Protein AF-A0A1H0HHR6-F1 (afdb_monomer)

Nearest PDB structures (foldseek):
  2avp-assembly1_A  TM=9.614E-01  e=1.176E-02  unclassified
  4cgq-assembly1_A  TM=9.317E-01  e=5.098E-02  Saccharomyces cerevisiae
  5fzr-assembly2_D  TM=8.520E-01  e=2.314E-02  synthetic construct
  8fwd-assembly1_7  TM=9.296E-01  e=5.707E-02  synthetic construct
  2vgx-assembly1_B  TM=9.658E-01  e=3.099E-01  Yersinia enterocolitica

Solvent-accessible surface area (backbone atoms only — not comparable to full-atom values): 4013 Å² total; per-residue (Å²): 133,94,47,72,66,58,26,52,51,30,41,76,76,64,40,49,68,63,17,47,54,49,29,56,53,44,36,73,77,41,76,76,43,31,68,45,30,37,54,43,12,51,52,28,42,78,68,71,35,51,82,68,13,49,66,29,42,52,49,15,47,63,55,70,43,50,81,74,59,62,77,77,117

Mean predicted aligned error: 5.03 Å

Radius of gyration: 12.49 Å; Cα contacts (8 Å, |Δi|>4): 76; chains: 1; bounding box: 37×23×27 Å

Structure (mmCIF, N/CA/C/O backbone):
data_AF-A0A1H0HHR6-F1
#
_entry.id   AF-A0A1H0HHR6-F1
#
loop_
_atom_site.group_PDB
_atom_site.id
_atom_site.type_symbol
_atom_site.label_atom_id
_atom_site.label_alt_id
_atom_site.label_comp_id
_atom_site.label_asym_id
_atom_site.label_entity_id
_atom_site.label_seq_id
_atom_site.pdbx_PDB_ins_code
_atom_site.Cartn_x
_atom_site.Cartn_y
_atom_site.Cartn_z
_atom_site.occupancy
_atom_site.B_iso_or_equiv
_atom_site.auth_seq_id
_atom_site.auth_comp_id
_atom_site.auth_asym_id
_atom_site.auth_atom_id
_atom_site.pdbx_PDB_model_num
ATOM 1 N N . MET A 1 1 ? 10.679 -4.774 13.120 1.00 50.69 1 MET A N 1
ATOM 2 C CA . MET A 1 1 ? 9.207 -4.699 13.188 1.00 50.69 1 MET A CA 1
ATOM 3 C C . MET A 1 1 ? 8.722 -4.480 11.769 1.00 50.69 1 MET A C 1
ATOM 5 O O . MET A 1 1 ? 9.475 -3.927 10.982 1.00 50.69 1 MET A O 1
ATOM 9 N N . LYS A 1 2 ? 7.573 -5.047 11.405 1.00 69.50 2 LYS A N 1
ATOM 10 C CA . LYS A 1 2 ? 6.947 -4.812 10.103 1.00 69.50 2 LYS A CA 1
ATOM 11 C C . LYS A 1 2 ? 6.084 -3.570 10.274 1.00 69.50 2 LYS A C 1
ATOM 13 O O . LYS A 1 2 ? 5.092 -3.642 10.985 1.00 69.50 2 LYS A O 1
ATOM 18 N N . ASP A 1 3 ? 6.520 -2.449 9.728 1.00 87.94 3 ASP A N 1
ATOM 19 C CA . ASP A 1 3 ? 5.863 -1.154 9.869 1.00 87.94 3 ASP A CA 1
ATOM 20 C C . ASP A 1 3 ? 5.753 -0.462 8.506 1.00 87.94 3 ASP A C 1
ATOM 22 O O . ASP A 1 3 ? 6.357 -0.876 7.510 1.00 87.94 3 ASP A O 1
ATOM 26 N N . LEU A 1 4 ? 4.917 0.575 8.452 1.00 91.19 4 LEU A N 1
ATOM 27 C CA . LEU A 1 4 ? 4.654 1.329 7.229 1.00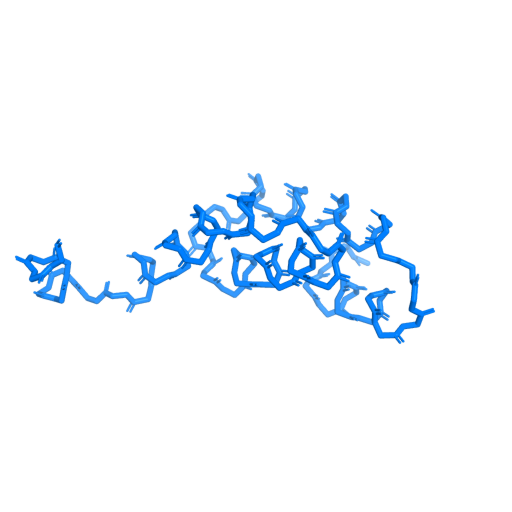 91.19 4 LEU A CA 1
ATOM 28 C C . LEU A 1 4 ? 5.932 1.952 6.647 1.00 91.19 4 LEU A C 1
ATOM 30 O O . LEU A 1 4 ? 6.105 1.991 5.431 1.00 91.19 4 LEU A O 1
ATOM 34 N N . GLU 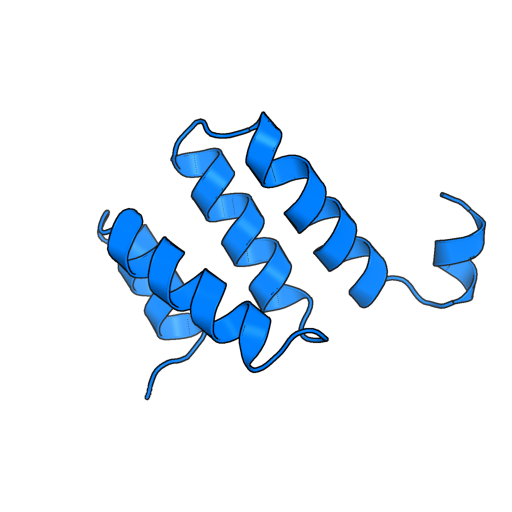A 1 5 ? 6.843 2.402 7.508 1.00 93.31 5 GLU A N 1
ATOM 35 C CA . GLU A 1 5 ? 8.125 2.982 7.105 1.00 93.31 5 GLU A CA 1
ATOM 36 C C . GLU A 1 5 ? 9.015 1.947 6.398 1.00 93.31 5 GLU A C 1
ATOM 38 O O . GLU A 1 5 ? 9.588 2.238 5.346 1.00 93.31 5 GLU A O 1
ATOM 43 N N . GLY A 1 6 ? 9.046 0.704 6.889 1.00 94.25 6 GLY A N 1
ATOM 44 C CA . GLY A 1 6 ? 9.713 -0.407 6.216 1.00 94.25 6 GLY A CA 1
ATOM 45 C C . GLY A 1 6 ? 9.160 -0.680 4.814 1.00 94.25 6 GLY A C 1
ATOM 46 O O . GLY A 1 6 ? 9.934 -0.919 3.886 1.00 94.25 6 GLY A O 1
ATOM 47 N N . ALA A 1 7 ? 7.840 -0.592 4.626 1.00 94.25 7 ALA A N 1
ATOM 48 C CA . ALA A 1 7 ? 7.226 -0.739 3.306 1.00 94.25 7 ALA A CA 1
ATOM 49 C C . ALA A 1 7 ? 7.597 0.400 2.345 1.00 94.25 7 ALA A C 1
ATOM 51 O O . ALA A 1 7 ? 7.872 0.150 1.170 1.00 94.25 7 ALA A O 1
ATOM 52 N N . ILE A 1 8 ? 7.641 1.637 2.843 1.00 93.62 8 ILE A N 1
ATOM 53 C CA . ILE A 1 8 ? 8.041 2.810 2.056 1.00 93.62 8 ILE A CA 1
ATOM 54 C C . ILE A 1 8 ? 9.500 2.679 1.613 1.00 93.62 8 ILE A C 1
ATOM 56 O O . ILE A 1 8 ? 9.789 2.842 0.429 1.00 93.62 8 ILE A O 1
ATOM 60 N N . ASN A 1 9 ? 10.399 2.301 2.523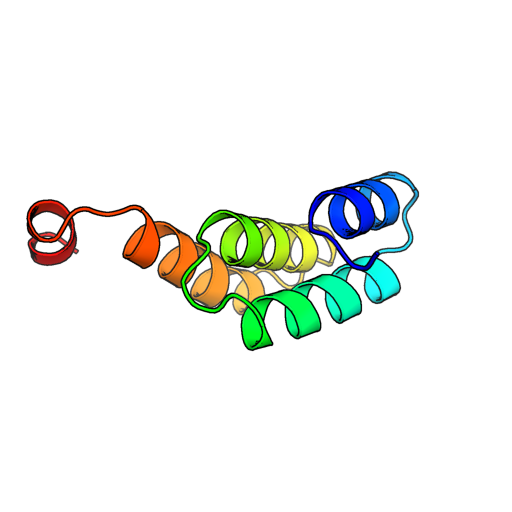 1.00 95.44 9 ASN A N 1
ATOM 61 C CA . ASN A 1 9 ? 11.811 2.099 2.202 1.00 95.44 9 ASN A CA 1
ATOM 62 C C . ASN A 1 9 ? 11.989 1.004 1.136 1.00 95.44 9 ASN A C 1
ATOM 64 O O . ASN A 1 9 ? 12.661 1.224 0.131 1.00 95.44 9 ASN A O 1
ATOM 68 N N . LEU A 1 10 ? 11.312 -0.143 1.289 1.00 95.19 10 LEU A N 1
ATOM 69 C CA . LEU A 1 10 ? 11.333 -1.219 0.290 1.00 95.19 10 LEU A CA 1
ATOM 70 C C . LEU A 1 10 ? 10.896 -0.728 -1.101 1.00 95.19 10 LEU A C 1
ATOM 72 O O . LEU A 1 10 ? 11.527 -1.084 -2.098 1.00 95.19 10 LEU A O 1
ATOM 76 N N . ARG A 1 11 ? 9.864 0.122 -1.177 1.00 94.19 11 ARG A N 1
ATOM 77 C CA . ARG A 1 11 ? 9.444 0.746 -2.438 1.00 94.19 11 ARG A CA 1
ATOM 78 C C . ARG A 1 11 ? 10.542 1.642 -3.014 1.00 94.19 11 ARG A C 1
ATOM 80 O O . ARG A 1 11 ? 10.838 1.538 -4.201 1.00 94.19 11 ARG A O 1
ATOM 87 N N . GLU A 1 12 ? 11.143 2.502 -2.195 1.00 93.25 12 GLU A N 1
ATOM 88 C CA . GLU A 1 12 ? 12.178 3.458 -2.618 1.00 93.25 12 GLU A CA 1
ATOM 89 C C . GLU A 1 12 ? 13.439 2.777 -3.157 1.00 93.25 12 GLU A C 1
ATOM 91 O O . GLU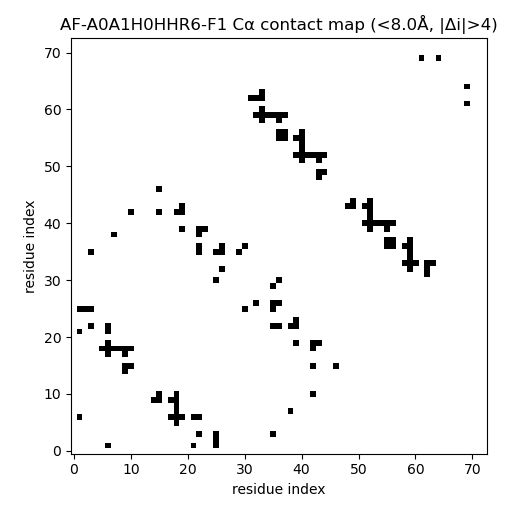 A 1 12 ? 14.032 3.252 -4.124 1.00 93.25 12 GLU A O 1
ATOM 96 N N . ILE A 1 13 ? 13.819 1.628 -2.593 1.00 95.75 13 ILE A N 1
ATOM 97 C CA . ILE A 1 13 ? 14.957 0.832 -3.079 1.00 95.75 13 ILE A CA 1
ATOM 98 C C . ILE A 1 13 ? 14.592 -0.115 -4.236 1.00 95.75 13 ILE A C 1
ATOM 100 O O . ILE A 1 13 ? 15.411 -0.941 -4.638 1.00 95.75 13 ILE A O 1
ATOM 104 N N . GLY A 1 14 ? 13.371 -0.016 -4.775 1.00 94.12 14 GLY A N 1
ATOM 105 C CA . GLY A 1 14 ? 12.906 -0.773 -5.943 1.00 94.12 14 GLY A CA 1
ATOM 106 C C . GLY A 1 14 ? 12.434 -2.200 -5.650 1.00 94.12 14 GLY A C 1
ATOM 107 O O . GLY A 1 14 ? 12.121 -2.948 -6.576 1.00 94.12 14 GLY A O 1
ATOM 108 N N . LYS A 1 15 ? 12.334 -2.600 -4.379 1.00 96.25 15 LYS A N 1
ATOM 109 C CA . LYS A 1 15 ? 11.790 -3.901 -3.959 1.00 96.25 15 LYS A CA 1
ATOM 110 C C . LYS A 1 15 ? 10.261 -3.859 -3.898 1.00 96.25 15 LYS A C 1
ATOM 112 O O . L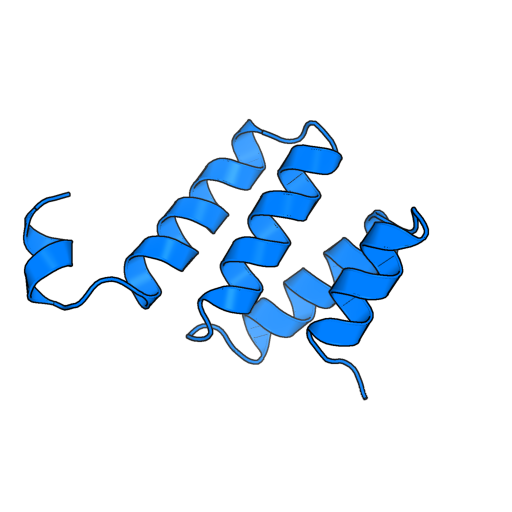YS A 1 15 ? 9.654 -4.042 -2.843 1.00 96.25 15 LYS A O 1
ATOM 117 N N . LEU A 1 16 ? 9.645 -3.607 -5.052 1.00 93.88 16 LEU A N 1
ATOM 118 C CA . LEU A 1 16 ? 8.213 -3.317 -5.159 1.00 93.88 16 LEU A CA 1
ATOM 119 C C . LEU A 1 16 ? 7.328 -4.463 -4.649 1.00 93.88 16 LEU A C 1
ATOM 121 O O . LEU A 1 16 ? 6.396 -4.219 -3.890 1.00 93.88 16 LEU A O 1
ATOM 125 N N . GLU A 1 17 ? 7.652 -5.713 -4.989 1.00 94.88 17 GLU A N 1
ATOM 126 C CA . GLU A 1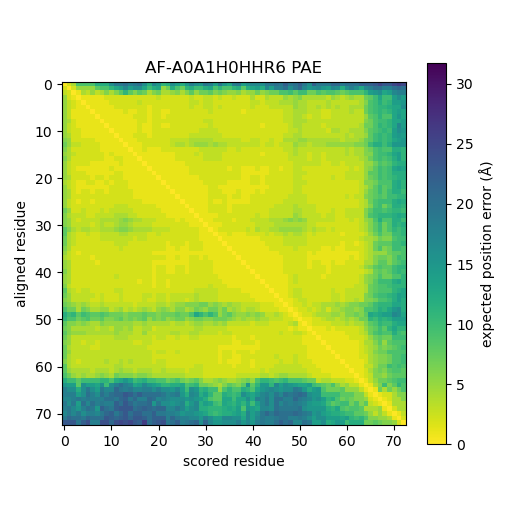 17 ? 6.852 -6.870 -4.560 1.00 94.88 17 GLU A CA 1
ATOM 127 C C . GLU A 1 17 ? 6.936 -7.105 -3.042 1.00 94.88 17 GLU A C 1
ATOM 129 O O . GLU A 1 17 ? 5.926 -7.375 -2.395 1.00 94.88 17 GLU A O 1
ATOM 134 N N . GLU A 1 18 ? 8.125 -6.951 -2.443 1.00 95.19 18 GLU A N 1
ATOM 135 C CA . GLU A 1 18 ? 8.304 -7.081 -0.987 1.00 95.19 18 GLU A CA 1
ATOM 136 C C . GLU A 1 18 ? 7.525 -5.986 -0.244 1.00 95.19 18 GLU A C 1
ATOM 138 O O . GLU A 1 18 ? 6.827 -6.270 0.732 1.00 95.19 18 GLU A O 1
ATOM 143 N N . ALA A 1 19 ? 7.598 -4.745 -0.736 1.00 95.88 19 ALA A N 1
ATOM 144 C CA . ALA A 1 19 ? 6.824 -3.630 -0.207 1.00 95.88 19 ALA A CA 1
ATOM 145 C C . ALA A 1 19 ? 5.314 -3.876 -0.339 1.00 95.88 19 ALA A C 1
ATOM 147 O O . ALA A 1 19 ? 4.571 -3.662 0.617 1.00 95.88 19 ALA A O 1
ATOM 148 N N . ARG A 1 20 ? 4.853 -4.381 -1.489 1.00 95.25 20 ARG A N 1
ATOM 149 C CA . ARG A 1 20 ? 3.443 -4.701 -1.730 1.00 95.25 20 ARG A CA 1
ATOM 150 C C . ARG A 1 20 ? 2.928 -5.773 -0.775 1.00 95.25 20 ARG A C 1
ATOM 152 O O . ARG A 1 20 ? 1.880 -5.576 -0.164 1.00 95.25 20 ARG A O 1
ATOM 159 N N . LEU A 1 21 ? 3.656 -6.876 -0.603 1.00 95.69 21 LEU A N 1
ATOM 160 C CA . LEU A 1 21 ? 3.280 -7.939 0.336 1.00 95.69 21 LEU A CA 1
ATOM 161 C C . LEU A 1 21 ? 3.195 -7.419 1.774 1.00 95.69 21 LEU A C 1
ATOM 163 O O . LEU A 1 21 ? 2.237 -7.726 2.484 1.00 95.69 21 LEU A O 1
ATOM 167 N N . LEU A 1 22 ? 4.160 -6.592 2.180 1.00 95.44 22 LEU A N 1
ATOM 168 C CA . LEU A 1 22 ? 4.163 -5.965 3.497 1.00 95.44 22 LEU A CA 1
ATOM 169 C C . LEU A 1 22 ? 2.960 -5.027 3.687 1.00 95.44 22 LEU A C 1
ATOM 171 O O . LEU A 1 22 ? 2.306 -5.081 4.725 1.00 95.44 22 LEU A O 1
ATOM 175 N N . LEU A 1 23 ? 2.621 -4.215 2.683 1.00 95.12 23 LEU A N 1
ATOM 176 C CA . LEU A 1 23 ? 1.454 -3.325 2.717 1.00 95.12 23 LEU A CA 1
ATOM 177 C C . LEU A 1 23 ? 0.139 -4.099 2.802 1.00 95.12 23 LEU A C 1
ATOM 179 O O . LEU A 1 23 ? -0.743 -3.718 3.564 1.00 95.12 23 LEU A O 1
ATOM 183 N N . LEU A 1 24 ? 0.010 -5.209 2.073 1.00 94.88 24 LEU A N 1
ATOM 184 C CA . LEU A 1 24 ? -1.168 -6.075 2.160 1.00 94.88 24 LEU A CA 1
ATOM 185 C C . LEU A 1 24 ? -1.295 -6.727 3.546 1.00 94.88 24 LEU A C 1
ATOM 187 O O . LEU A 1 24 ? -2.400 -6.858 4.070 1.00 94.88 24 LEU A O 1
ATOM 191 N N . GLU A 1 25 ? -0.184 -7.112 4.174 1.00 95.25 25 GLU A N 1
ATOM 192 C CA . GLU A 1 25 ? -0.184 -7.607 5.554 1.00 95.25 25 GLU A CA 1
ATOM 193 C C . GLU A 1 25 ? -0.601 -6.506 6.541 1.00 95.25 25 GLU A C 1
ATOM 195 O O . GLU A 1 25 ? -1.453 -6.744 7.398 1.00 95.25 25 GLU A O 1
ATOM 200 N N . LEU A 1 26 ? -0.079 -5.288 6.368 1.00 94.25 26 LEU A N 1
ATOM 201 C CA . LEU A 1 26 ? -0.444 -4.128 7.179 1.00 94.25 26 LEU A CA 1
ATOM 202 C C . LEU A 1 26 ? -1.920 -3.748 7.018 1.00 94.25 26 LEU A C 1
ATOM 204 O O . LEU A 1 26 ? -2.548 -3.407 8.009 1.00 94.25 26 LEU A O 1
ATOM 208 N N . ILE A 1 27 ? -2.516 -3.874 5.826 1.00 94.25 27 ILE A N 1
ATOM 209 C CA . ILE A 1 27 ? -3.963 -3.659 5.631 1.00 94.25 27 ILE A CA 1
ATOM 210 C C . ILE A 1 27 ? -4.785 -4.611 6.508 1.00 94.25 27 ILE A C 1
ATOM 212 O O . ILE A 1 27 ? -5.810 -4.220 7.062 1.00 94.25 27 ILE A O 1
ATOM 216 N N . ASN A 1 28 ? -4.344 -5.863 6.645 1.00 93.12 28 ASN A N 1
ATOM 217 C CA . ASN A 1 28 ? -5.040 -6.844 7.475 1.00 93.12 28 ASN A CA 1
ATOM 218 C C . ASN A 1 28 ? -4.869 -6.564 8.977 1.00 93.12 28 ASN A C 1
ATOM 220 O O . ASN A 1 28 ? -5.769 -6.868 9.757 1.00 93.12 28 ASN A O 1
ATOM 224 N N . GLN A 1 29 ? -3.728 -6.002 9.385 1.00 93.06 29 GLN A N 1
ATOM 225 C CA . GLN A 1 29 ? -3.442 -5.665 10.784 1.00 93.06 29 GLN A CA 1
ATOM 226 C C . GLN A 1 29 ? -4.078 -4.333 11.204 1.00 93.06 29 GLN A C 1
ATOM 228 O O . GLN A 1 29 ? -4.601 -4.214 12.310 1.00 93.06 29 GLN A O 1
ATOM 233 N N . GLU A 1 30 ? -4.074 -3.349 10.308 1.00 90.75 30 GLU A N 1
ATOM 234 C CA . GLU A 1 30 ? -4.513 -1.975 10.538 1.00 90.75 30 GLU A CA 1
ATOM 235 C C . GLU A 1 30 ? -5.526 -1.524 9.466 1.00 90.75 30 GLU A C 1
ATOM 237 O O . GLU A 1 30 ? -5.299 -0.551 8.743 1.00 90.75 30 GLU A O 1
ATOM 242 N N . PRO A 1 31 ? -6.698 -2.180 9.360 1.00 91.19 31 PRO 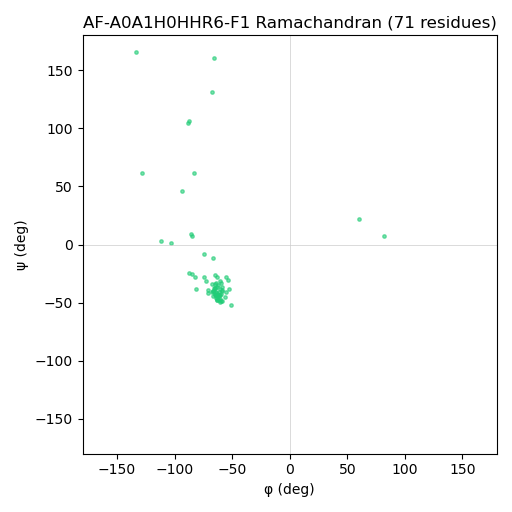A N 1
ATOM 243 C CA . PRO A 1 31 ? -7.664 -1.908 8.292 1.00 91.19 31 PRO A CA 1
ATOM 244 C C . PRO A 1 31 ? -8.298 -0.513 8.365 1.00 91.19 31 PRO A C 1
ATOM 246 O O . PRO A 1 31 ? -8.970 -0.104 7.420 1.00 91.19 31 PRO A O 1
ATOM 249 N N . LEU A 1 32 ? -8.108 0.210 9.470 1.00 89.94 32 LEU A N 1
ATOM 250 C CA . LEU A 1 32 ? -8.601 1.572 9.683 1.00 89.94 32 LEU A CA 1
ATOM 251 C C . LEU A 1 32 ? -7.505 2.634 9.541 1.00 89.94 32 LEU A C 1
ATOM 253 O O . LEU A 1 32 ? -7.791 3.808 9.745 1.00 89.94 32 LEU A O 1
ATOM 257 N N . ASN A 1 33 ? -6.266 2.250 9.216 1.00 90.50 33 ASN A N 1
ATOM 258 C CA . ASN A 1 33 ? -5.179 3.201 9.023 1.00 90.50 33 ASN A CA 1
ATOM 259 C C . ASN A 1 33 ? -5.157 3.682 7.560 1.00 90.50 33 ASN A C 1
ATOM 261 O O . ASN A 1 33 ? -4.702 2.937 6.686 1.00 90.50 33 ASN A O 1
ATOM 265 N N . PRO A 1 34 ? -5.610 4.914 7.262 1.00 92.31 34 PRO A N 1
ATOM 266 C CA . PRO A 1 34 ? -5.676 5.417 5.890 1.00 92.31 34 PRO A CA 1
ATOM 267 C C . PRO A 1 34 ? -4.314 5.450 5.191 1.00 92.31 34 PRO A C 1
ATOM 269 O O . PRO A 1 34 ? -4.230 5.170 3.995 1.00 92.31 34 PRO A O 1
ATOM 272 N N . SER A 1 35 ? -3.234 5.698 5.939 1.00 92.75 35 SER A N 1
ATOM 273 C CA . SER A 1 35 ? -1.876 5.752 5.390 1.00 92.75 35 SER A CA 1
ATOM 274 C C . SER A 1 35 ? -1.464 4.423 4.758 1.00 92.75 35 SER A C 1
ATOM 276 O O . SER A 1 35 ? -0.821 4.408 3.711 1.00 92.75 35 SER A O 1
ATOM 278 N N . VAL A 1 36 ? -1.856 3.297 5.361 1.00 94.06 36 VAL A N 1
ATOM 279 C CA . VAL A 1 36 ? -1.538 1.962 4.839 1.00 94.06 36 VAL A CA 1
ATOM 280 C C . VAL A 1 36 ? -2.266 1.720 3.514 1.00 94.06 36 VAL A C 1
ATOM 282 O O . VAL A 1 36 ? -1.654 1.261 2.547 1.00 94.06 36 VAL A O 1
ATOM 285 N N . TRP A 1 37 ? -3.548 2.088 3.437 1.00 95.19 37 TRP A N 1
ATOM 286 C CA . TRP A 1 37 ? -4.336 1.999 2.205 1.00 95.19 37 TRP A CA 1
ATOM 287 C C . TRP A 1 37 ? -3.762 2.883 1.097 1.00 95.19 37 TRP A C 1
ATOM 289 O O . TRP A 1 37 ? -3.625 2.425 -0.036 1.00 95.19 37 TRP A O 1
ATOM 299 N N . TYR A 1 38 ? -3.351 4.109 1.427 1.00 94.56 38 TYR A N 1
ATOM 300 C CA . TYR A 1 38 ? -2.733 5.035 0.480 1.00 94.56 38 TYR A CA 1
ATOM 301 C C . TYR A 1 38 ? -1.400 4.505 -0.065 1.00 94.56 38 TYR A C 1
ATOM 303 O O . TYR A 1 38 ? -1.191 4.481 -1.277 1.00 94.56 38 TYR A O 1
ATOM 311 N N . GLN A 1 39 ? -0.506 4.020 0.804 1.00 94.81 39 GLN A N 1
ATOM 312 C CA . GLN A 1 39 ? 0.768 3.447 0.355 1.00 94.81 39 GLN A CA 1
ATOM 313 C C . GLN A 1 39 ? 0.554 2.176 -0.483 1.00 94.81 39 GLN A C 1
ATOM 315 O O . GLN A 1 39 ? 1.285 1.951 -1.449 1.00 94.81 39 GLN A O 1
ATOM 320 N N . CYS A 1 40 ? -0.471 1.372 -0.168 1.00 94.94 40 CYS A N 1
ATOM 321 C CA . CYS A 1 40 ? -0.854 0.220 -0.981 1.00 94.94 40 CYS A CA 1
ATOM 322 C C . CYS A 1 40 ? -1.360 0.641 -2.367 1.00 94.94 40 CYS A C 1
ATOM 324 O O . CYS A 1 40 ? -0.952 0.058 -3.368 1.00 94.94 40 CYS A O 1
ATOM 326 N N . ALA A 1 41 ? -2.180 1.687 -2.452 1.00 94.75 41 ALA A N 1
ATOM 327 C CA . ALA A 1 41 ? -2.615 2.242 -3.729 1.00 94.75 41 ALA A CA 1
ATOM 328 C C . ALA A 1 41 ? -1.422 2.724 -4.568 1.00 94.75 41 ALA A C 1
ATOM 330 O O . ALA A 1 41 ? -1.275 2.335 -5.724 1.00 94.75 41 ALA A O 1
ATOM 331 N N . TRP A 1 42 ? -0.521 3.494 -3.952 1.00 93.94 42 TRP A N 1
ATOM 332 C CA . TRP A 1 42 ? 0.659 4.030 -4.623 1.00 93.94 42 TRP A CA 1
ATOM 333 C C . TRP A 1 42 ? 1.571 2.917 -5.142 1.00 93.94 42 TRP A C 1
ATOM 335 O O . TRP A 1 42 ? 2.059 2.996 -6.265 1.00 93.94 42 TRP A O 1
ATOM 345 N N . ILE A 1 43 ? 1.790 1.835 -4.391 1.00 94.88 43 ILE A N 1
ATOM 346 C CA . ILE A 1 43 ? 2.647 0.773 -4.924 1.00 94.88 43 ILE A CA 1
ATOM 347 C C . ILE A 1 43 ? 2.031 0.047 -6.122 1.00 94.88 43 ILE A C 1
ATOM 349 O O . ILE A 1 43 ? 2.763 -0.304 -7.040 1.00 94.88 43 ILE A O 1
ATOM 353 N N . HIS A 1 44 ? 0.705 -0.124 -6.158 1.00 93.12 44 HIS A N 1
ATOM 354 C CA . HIS A 1 44 ? 0.027 -0.668 -7.338 1.00 93.12 44 HIS A CA 1
ATOM 355 C C . HIS A 1 44 ? 0.139 0.292 -8.530 1.00 93.12 44 HIS A C 1
ATOM 357 O O . HIS A 1 44 ? 0.371 -0.162 -9.644 1.00 93.12 44 HIS A O 1
ATOM 363 N N . ASP A 1 45 ? 0.068 1.602 -8.296 1.00 92.19 45 ASP A N 1
ATOM 364 C CA . ASP A 1 45 ? 0.270 2.634 -9.321 1.00 92.19 45 ASP A CA 1
ATOM 365 C C . ASP A 1 45 ? 1.697 2.605 -9.903 1.00 92.19 45 ASP A C 1
ATOM 367 O O . ASP A 1 45 ? 1.885 2.540 -11.114 1.00 92.19 45 ASP A O 1
ATOM 371 N N . VAL A 1 46 ? 2.719 2.516 -9.041 1.00 92.19 46 VAL A N 1
ATOM 372 C CA . VAL A 1 46 ? 4.135 2.377 -9.447 1.00 92.19 46 VAL A CA 1
ATOM 373 C C . VAL A 1 46 ? 4.391 1.078 -10.217 1.00 92.19 46 VAL A C 1
ATOM 375 O O . VAL A 1 46 ? 5.305 1.015 -11.035 1.00 92.19 46 VAL A O 1
ATOM 378 N N . MET A 1 47 ? 3.595 0.040 -9.964 1.00 92.81 47 MET A N 1
ATOM 379 C CA . MET A 1 47 ? 3.645 -1.232 -10.688 1.00 92.81 47 MET A CA 1
ATOM 380 C C . MET A 1 47 ? 2.798 -1.230 -11.974 1.00 92.81 47 MET A C 1
ATOM 382 O O . MET A 1 47 ? 2.618 -2.292 -12.565 1.00 92.81 47 MET A O 1
ATOM 386 N N . GLU A 1 48 ? 2.271 -0.075 -12.400 1.00 92.62 48 GLU A N 1
ATOM 387 C CA . GLU A 1 48 ? 1.379 0.085 -13.563 1.00 92.62 48 GLU A CA 1
ATOM 388 C C . GLU A 1 48 ? 0.060 -0.715 -13.444 1.00 92.62 48 GLU A C 1
ATOM 390 O O . GLU A 1 48 ? -0.635 -0.987 -14.424 1.00 92.62 48 GLU A O 1
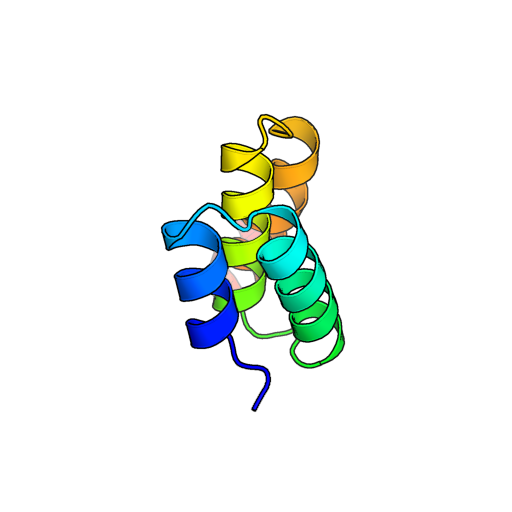ATOM 395 N N . LEU A 1 49 ? -0.333 -1.068 -12.215 1.00 87.88 49 LEU A N 1
ATOM 396 C CA . LEU A 1 49 ? -1.593 -1.732 -11.866 1.00 87.88 49 LEU A CA 1
ATOM 397 C C . LEU A 1 49 ? -2.663 -0.695 -11.488 1.00 87.88 49 LEU A C 1
ATOM 399 O O . LEU A 1 49 ? -3.373 -0.839 -10.492 1.00 87.88 49 LEU A O 1
ATOM 403 N N . GLU A 1 50 ? -2.801 0.363 -12.286 1.00 80.00 50 GLU A N 1
ATOM 404 C CA . GLU A 1 50 ? -3.661 1.529 -12.007 1.00 80.00 50 GLU A CA 1
ATOM 405 C C . GLU A 1 50 ? -5.116 1.139 -11.686 1.00 80.00 50 GLU A C 1
ATOM 407 O O . GLU A 1 50 ? -5.755 1.694 -10.788 1.00 80.00 50 GLU A O 1
ATOM 412 N N . ARG A 1 51 ? -5.650 0.126 -12.386 1.00 85.25 51 ARG A N 1
ATOM 413 C CA . ARG A 1 51 ? -7.010 -0.388 -12.143 1.00 85.25 51 ARG A CA 1
ATOM 414 C C . ARG A 1 51 ? -7.166 -1.012 -10.759 1.00 85.25 51 ARG A C 1
ATOM 416 O O . ARG A 1 51 ? -8.248 -0.937 -10.182 1.00 85.25 51 ARG A O 1
ATOM 423 N N . GLU A 1 52 ? -6.110 -1.633 -10.248 1.00 88.38 52 GLU A N 1
ATOM 424 C CA . GLU A 1 52 ? -6.086 -2.222 -8.911 1.00 88.38 52 GLU A CA 1
ATOM 425 C C . GLU A 1 52 ? -5.790 -1.168 -7.845 1.00 88.38 52 GLU A C 1
ATOM 427 O O . GLU A 1 52 ? -6.291 -1.301 -6.737 1.00 88.38 52 GLU A O 1
ATOM 432 N N . ALA A 1 53 ? -5.066 -0.092 -8.172 1.00 91.06 53 ALA A N 1
ATOM 433 C CA . ALA A 1 53 ? -4.774 1.009 -7.251 1.00 91.06 53 ALA A CA 1
ATOM 434 C C . ALA A 1 53 ? -6.033 1.790 -6.825 1.00 91.06 53 ALA A C 1
ATOM 436 O O . ALA A 1 53 ? -6.166 2.185 -5.664 1.00 91.06 53 ALA A O 1
ATOM 437 N N . PHE A 1 54 ? -6.983 1.984 -7.746 1.00 90.88 54 PHE A N 1
ATOM 438 C CA . PHE A 1 54 ? -8.200 2.772 -7.518 1.00 90.88 54 PHE A CA 1
ATOM 439 C C . PHE A 1 54 ? -9.001 2.398 -6.250 1.00 90.88 54 PHE A C 1
ATOM 441 O O . PHE A 1 54 ? -9.282 3.293 -5.445 1.00 90.88 54 PHE A O 1
ATOM 448 N N . PRO A 1 55 ? -9.375 1.123 -6.006 1.00 91.69 55 PRO A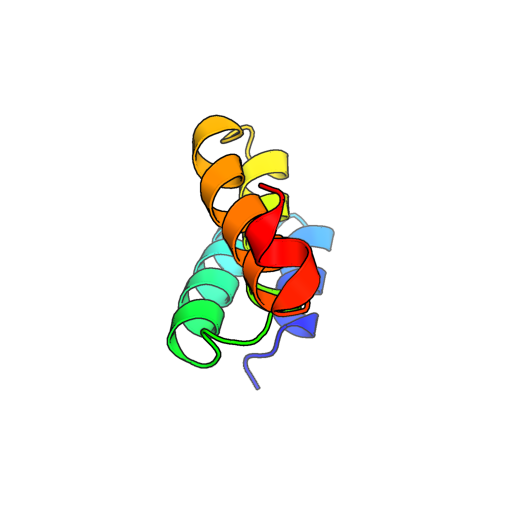 N 1
ATOM 449 C CA . PRO A 1 55 ? -10.104 0.753 -4.791 1.00 91.69 55 PRO A CA 1
ATOM 450 C C . PRO A 1 55 ? -9.327 1.052 -3.501 1.00 91.69 55 PRO A C 1
ATOM 452 O O . PRO A 1 55 ? -9.949 1.397 -2.495 1.00 91.69 55 PRO A O 1
ATOM 455 N N . TYR A 1 56 ? -7.992 0.979 -3.517 1.00 93.06 56 TYR A N 1
ATOM 456 C CA . TYR A 1 56 ? -7.174 1.306 -2.347 1.00 93.06 56 TYR A CA 1
ATOM 457 C C . TYR A 1 56 ? -7.174 2.812 -2.056 1.00 93.06 56 TYR A C 1
ATOM 459 O O . TYR A 1 56 ? -7.349 3.198 -0.900 1.00 93.06 56 TYR A O 1
ATOM 467 N N . TYR A 1 57 ? -7.072 3.668 -3.081 1.00 92.19 57 TYR A N 1
ATOM 468 C CA . TYR A 1 57 ? -7.193 5.122 -2.900 1.00 92.19 57 TYR A CA 1
ATOM 469 C C . TYR A 1 57 ? -8.561 5.510 -2.356 1.00 92.19 57 TYR A C 1
ATOM 471 O O . TYR A 1 57 ? -8.651 6.291 -1.411 1.00 92.19 57 TYR A O 1
ATOM 479 N N . LYS A 1 58 ? -9.627 4.921 -2.909 1.00 92.38 58 LYS A N 1
ATOM 480 C CA . LYS A 1 58 ? -10.983 5.157 -2.417 1.00 92.38 58 LYS A CA 1
ATOM 481 C C . LYS A 1 58 ? -11.090 4.815 -0.932 1.00 92.38 58 LYS A C 1
ATOM 483 O O . LYS A 1 58 ? -11.627 5.603 -0.163 1.00 92.38 58 LYS A O 1
ATOM 488 N N . ARG A 1 59 ? -10.541 3.669 -0.519 1.00 92.19 59 ARG A N 1
ATOM 489 C CA . ARG A 1 59 ? -10.584 3.241 0.880 1.00 92.19 59 ARG A CA 1
ATOM 490 C C . ARG A 1 59 ? -9.770 4.145 1.803 1.00 92.19 59 ARG A C 1
ATOM 492 O O . ARG A 1 59 ? -10.225 4.427 2.905 1.00 92.19 59 ARG A O 1
ATOM 499 N N . ALA A 1 60 ? -8.599 4.602 1.361 1.00 92.50 60 ALA A N 1
ATOM 500 C CA . ALA A 1 60 ? -7.790 5.562 2.108 1.00 92.50 60 ALA A CA 1
ATOM 501 C C . ALA A 1 60 ? -8.571 6.860 2.350 1.00 92.50 60 ALA A C 1
ATOM 503 O O . ALA A 1 60 ? -8.687 7.298 3.490 1.00 92.50 60 ALA A O 1
ATOM 504 N N . LEU A 1 61 ? -9.191 7.399 1.296 1.00 90.50 61 LEU A N 1
ATOM 505 C CA . LEU A 1 61 ? -10.038 8.585 1.391 1.00 90.50 61 LEU A CA 1
ATOM 506 C C . LEU A 1 61 ? -11.227 8.341 2.324 1.00 90.50 61 LEU A C 1
ATOM 508 O O . LEU A 1 61 ? -11.419 9.109 3.250 1.00 90.50 61 LEU A O 1
ATOM 512 N N . GLU A 1 62 ? -11.977 7.246 2.174 1.00 90.88 62 GLU A N 1
ATOM 513 C CA . GLU A 1 62 ? -13.086 6.896 3.082 1.00 90.88 62 GLU A CA 1
ATOM 514 C C . GLU A 1 62 ? -12.675 6.864 4.565 1.00 90.88 62 GLU A C 1
ATOM 516 O O . GLU A 1 62 ? -13.504 7.115 5.435 1.00 90.88 62 GLU A O 1
ATOM 521 N N . LEU A 1 63 ? -11.424 6.529 4.878 1.00 89.38 63 LEU A N 1
ATOM 522 C CA . LEU A 1 63 ? -10.929 6.472 6.254 1.00 89.38 63 LEU A CA 1
ATOM 523 C C . LEU A 1 63 ? -10.445 7.832 6.784 1.00 89.38 63 LEU A C 1
ATOM 525 O O . LEU A 1 63 ? -10.478 8.034 7.995 1.00 89.38 63 LEU A O 1
ATOM 529 N N . GLU A 1 64 ? -10.020 8.749 5.910 1.00 82.94 64 GLU A N 1
ATOM 530 C CA . GLU A 1 64 ? -9.667 10.136 6.273 1.00 82.94 64 GLU A CA 1
ATOM 531 C C . GLU A 1 64 ? -10.864 11.089 6.244 1.00 82.94 64 GLU A C 1
ATOM 533 O O . GLU A 1 64 ? -10.856 12.110 6.932 1.00 82.94 64 GLU A O 1
ATOM 538 N N . LEU A 1 65 ? -11.893 10.763 5.461 1.00 72.81 65 LEU A N 1
ATOM 539 C CA . LEU A 1 65 ? -13.112 11.550 5.358 1.00 72.81 65 LEU A CA 1
ATOM 540 C C . LEU A 1 65 ? -13.877 11.489 6.680 1.00 72.81 65 LEU A C 1
ATOM 542 O O . LEU A 1 65 ? -14.143 10.417 7.238 1.00 72.81 65 LEU A O 1
ATOM 546 N N . THR A 1 66 ? -14.280 12.662 7.158 1.00 65.75 66 THR A N 1
ATOM 547 C CA . THR A 1 66 ? -15.236 12.751 8.258 1.00 65.75 66 THR A CA 1
ATOM 548 C C . THR A 1 66 ? -16.593 12.197 7.805 1.00 65.75 66 THR A C 1
ATOM 550 O O . THR A 1 66 ? -16.864 12.082 6.607 1.00 65.75 66 THR A O 1
ATOM 553 N N . GLU A 1 67 ? -17.473 11.826 8.741 1.00 59.59 67 GLU A N 1
ATOM 554 C CA . GLU A 1 67 ? -18.820 11.333 8.391 1.00 59.59 67 GLU A CA 1
ATOM 555 C C . GLU A 1 67 ? -19.609 12.327 7.520 1.00 59.59 67 GLU A C 1
ATOM 557 O O . GLU A 1 67 ? -20.427 11.916 6.700 1.00 59.59 67 GLU A O 1
ATOM 562 N N . GLU A 1 68 ? -19.324 13.624 7.647 1.00 58.84 68 GLU A N 1
ATOM 563 C CA . GLU A 1 68 ? -19.922 14.683 6.834 1.00 58.84 68 GLU A CA 1
ATOM 564 C C . GLU A 1 68 ? -19.408 14.658 5.390 1.00 58.84 68 GLU A C 1
ATOM 566 O O . GLU A 1 68 ? -20.200 14.782 4.457 1.00 58.84 68 GLU A O 1
ATOM 571 N N . ASP A 1 69 ? -18.119 14.394 5.175 1.00 59.56 69 ASP A N 1
ATOM 572 C CA . ASP A 1 69 ? -17.548 14.339 3.827 1.00 59.56 69 ASP A CA 1
ATOM 573 C C . ASP A 1 69 ? -17.935 13.052 3.070 1.00 59.56 69 ASP A C 1
ATOM 575 O O . ASP A 1 69 ? -18.055 13.056 1.842 1.00 59.56 69 ASP A O 1
ATOM 579 N N . LYS A 1 70 ? -18.203 11.950 3.786 1.00 58.78 70 LYS A N 1
ATOM 580 C CA . LYS A 1 70 ? -18.677 10.682 3.193 1.00 58.78 70 LYS A CA 1
ATOM 581 C C . LYS A 1 70 ? -20.057 10.793 2.546 1.00 58.78 70 LYS A C 1
ATOM 583 O O . LYS A 1 70 ? -20.358 10.023 1.640 1.00 58.78 70 LYS A O 1
ATOM 588 N N . ALA A 1 71 ? -20.897 11.726 2.996 1.00 59.72 71 ALA A N 1
ATOM 589 C CA . ALA A 1 71 ? -22.253 11.910 2.477 1.00 59.72 71 ALA A CA 1
ATOM 590 C C . ALA A 1 71 ? -22.300 12.586 1.089 1.00 59.72 71 ALA A C 1
ATOM 592 O O . ALA A 1 71 ? -23.372 12.669 0.486 1.00 59.72 71 ALA A O 1
ATOM 593 N N . HIS A 1 72 ? -21.161 13.079 0.591 1.00 56.78 72 HIS A N 1
ATOM 594 C CA . HIS A 1 72 ? -21.057 13.881 -0.631 1.00 56.78 72 HIS A CA 1
ATOM 595 C C . HIS A 1 72 ? -20.339 13.185 -1.805 1.00 56.78 72 HIS A C 1
ATOM 597 O O . HIS A 1 72 ? -20.197 13.801 -2.864 1.00 56.78 72 HIS A O 1
ATOM 603 N N . PHE A 1 73 ? -19.931 11.923 -1.636 1.00 51.84 73 PHE A N 1
ATOM 604 C CA . PHE A 1 73 ? -19.337 11.061 -2.670 1.00 51.84 73 PHE A CA 1
ATOM 605 C C . PHE A 1 73 ? -20.316 9.982 -3.146 1.00 51.84 73 PHE A C 1
ATOM 607 O O . PHE A 1 73 ? -20.244 9.627 -4.346 1.00 51.84 73 PHE A O 1
#

Secondary structure (DSSP, 8-state):
---HHHHHHHHHTT-HHHHHHHHHHHHHH-TT-HHHHHHHHHHHHHTT-HHHHHHHHHHHHHHHS-HHHHTT-

Foldseek 3Di:
DLDLVVLVVCVVVPVLVVSLVSLVVVCVVCVLQLSSLQSNLVSCVVVVVNVVSVVSNVSSCVSVDDPVRVVVD

pLDDT: mean 87.77, std 12.14, range [50.69, 96.25]

Sequence (73 aa):
MKDLEGAINLREIGKLEEARLLLLELINQEPLNPSVWYQCAWIHDVMELEREAFPYYKRALELELTEEDKAHF